Protein AF-A0A348Z206-F1 (afdb_monomer_lite)

Foldseek 3Di:
DDLVVLLVVLVPDPLLVVLLVVLLVLLVVLLVVLLVVCPPPDPVPDDALVCSACPRDPVNPVSVVCCVVCVVVSLCRSQVCVVVVCVVVVVVVVDVVVDPPVVVVVSSVVSSVVSSCCSNVVSRVVSSVSSNVRD

Structure (mmCIF, N/CA/C/O backbone):
data_AF-A0A348Z206-F1
#
_entry.id   AF-A0A348Z206-F1
#
loop_
_atom_site.group_PDB
_atom_site.id
_atom_site.type_symbol
_atom_site.label_atom_id
_atom_site.label_alt_id
_atom_site.label_comp_id
_atom_site.label_asym_id
_atom_site.label_entity_id
_atom_site.label_seq_id
_atom_site.pdbx_PDB_ins_code
_atom_site.Cartn_x
_atom_site.Cartn_y
_atom_site.Cartn_z
_atom_site.occupancy
_atom_site.B_iso_or_equiv
_atom_site.auth_seq_id
_atom_site.auth_comp_id
_atom_site.auth_asym_id
_atom_site.auth_atom_id
_atom_site.pdbx_PDB_model_num
ATOM 1 N N . MET A 1 1 ? -7.015 2.301 25.541 1.00 72.06 1 MET A N 1
ATOM 2 C CA . MET A 1 1 ? -5.915 1.968 24.639 1.00 72.06 1 MET A CA 1
ATOM 3 C C . MET A 1 1 ? -5.249 3.251 24.167 1.00 72.06 1 MET A C 1
ATOM 5 O O . MET A 1 1 ? -5.918 4.123 23.614 1.00 72.06 1 MET A O 1
ATOM 9 N N . SER A 1 2 ? -3.945 3.396 24.414 1.00 83.62 2 SER A N 1
ATOM 10 C CA . SER A 1 2 ? -3.173 4.501 23.837 1.00 83.62 2 SER A CA 1
ATOM 11 C C . SER A 1 2 ? -3.139 4.376 22.310 1.00 83.62 2 SER A C 1
ATOM 13 O O . SER A 1 2 ? -3.177 3.268 21.777 1.00 83.62 2 SER A O 1
ATOM 15 N N . LEU A 1 3 ? -3.047 5.508 21.609 1.00 85.00 3 LEU A N 1
ATOM 16 C CA . LEU A 1 3 ? -2.976 5.549 20.144 1.00 85.00 3 LEU A CA 1
ATOM 17 C C . LEU A 1 3 ? -1.854 4.644 19.603 1.00 85.00 3 LEU A C 1
ATOM 19 O O . LEU A 1 3 ? -2.063 3.874 18.673 1.00 85.00 3 LEU A O 1
ATOM 23 N N . LEU A 1 4 ? -0.683 4.687 20.240 1.00 85.44 4 LEU A N 1
ATOM 24 C CA . LEU A 1 4 ? 0.489 3.917 19.829 1.00 85.44 4 LEU A CA 1
ATOM 25 C C . LEU A 1 4 ? 0.272 2.400 19.951 1.00 85.44 4 LEU A C 1
ATOM 27 O O . LEU A 1 4 ? 0.698 1.643 19.081 1.00 85.44 4 LEU A O 1
ATOM 31 N N . ALA A 1 5 ? -0.447 1.951 20.985 1.00 85.06 5 ALA A N 1
ATOM 32 C CA . ALA A 1 5 ? -0.822 0.546 21.118 1.00 85.06 5 ALA A CA 1
ATOM 33 C C . ALA A 1 5 ? -1.793 0.119 20.007 1.00 85.06 5 ALA A C 1
ATOM 35 O O . ALA A 1 5 ? -1.651 -0.973 19.458 1.00 85.06 5 ALA A O 1
ATOM 36 N N . THR A 1 6 ? -2.751 0.980 19.643 1.00 85.81 6 THR A N 1
ATOM 37 C CA . THR A 1 6 ? -3.695 0.715 18.548 1.00 85.81 6 THR A CA 1
ATOM 38 C C . THR A 1 6 ? -2.983 0.618 17.199 1.00 85.81 6 THR A C 1
ATOM 40 O O . THR A 1 6 ? -3.262 -0.302 16.433 1.00 85.81 6 THR A O 1
ATOM 43 N N . ILE A 1 7 ? -2.023 1.507 16.932 1.00 89.75 7 ILE A N 1
ATOM 44 C CA . ILE A 1 7 ? -1.198 1.477 15.714 1.00 89.75 7 ILE A CA 1
ATOM 45 C C . ILE A 1 7 ? -0.369 0.191 15.660 1.00 89.75 7 ILE A C 1
ATOM 47 O O . ILE A 1 7 ? -0.425 -0.528 14.665 1.00 89.75 7 ILE A O 1
ATOM 51 N N . LYS A 1 8 ? 0.342 -0.149 16.745 1.00 89.69 8 LYS A N 1
ATOM 52 C CA . LYS A 1 8 ? 1.143 -1.383 16.822 1.00 89.69 8 LYS A CA 1
ATOM 53 C C . LYS A 1 8 ? 0.288 -2.628 16.581 1.00 89.69 8 LYS A C 1
ATOM 55 O O . LYS A 1 8 ? 0.706 -3.533 15.866 1.00 89.69 8 LYS A O 1
ATOM 60 N N . ARG A 1 9 ? -0.921 -2.662 17.147 1.00 87.19 9 ARG A N 1
ATOM 61 C CA . ARG A 1 9 ? -1.884 -3.738 16.894 1.00 87.19 9 ARG A CA 1
ATOM 62 C C . ARG A 1 9 ? -2.280 -3.791 15.421 1.00 87.19 9 ARG A C 1
ATOM 64 O O . ARG A 1 9 ? -2.249 -4.867 14.841 1.00 87.19 9 ARG A O 1
ATOM 71 N N . GLY A 1 10 ? -2.630 -2.651 14.827 1.00 86.44 10 GLY A N 1
ATOM 72 C CA . GLY A 1 10 ? -3.049 -2.569 13.428 1.00 86.44 10 GLY A CA 1
ATOM 73 C C . GLY A 1 10 ? -1.972 -3.021 12.438 1.00 86.44 10 GLY A C 1
ATOM 74 O O . GLY A 1 10 ? -2.317 -3.688 11.467 1.00 86.44 10 GLY A O 1
ATOM 75 N N . LEU A 1 11 ? -0.693 -2.741 12.716 1.00 88.38 11 LEU A N 1
ATOM 76 C CA . LEU A 1 11 ? 0.448 -3.205 11.910 1.00 88.38 11 LEU A CA 1
ATOM 77 C C . LEU A 1 11 ? 0.612 -4.728 11.922 1.00 88.38 11 LEU A C 1
ATOM 79 O O . LEU A 1 11 ? 0.915 -5.316 10.892 1.00 88.38 11 LEU A O 1
ATOM 83 N N . ASN A 1 12 ? 0.386 -5.370 13.070 1.00 89.25 12 ASN A N 1
ATOM 84 C CA . ASN A 1 12 ? 0.565 -6.816 13.216 1.00 89.25 12 ASN A CA 1
ATOM 85 C C . ASN A 1 12 ? -0.653 -7.640 12.765 1.00 89.25 12 ASN A C 1
ATOM 87 O O . ASN A 1 12 ? -0.609 -8.869 12.825 1.00 89.25 12 ASN A O 1
ATOM 91 N N . ARG A 1 13 ? -1.756 -7.008 12.338 1.00 89.56 13 ARG A N 1
ATOM 92 C CA . ARG A 1 13 ? -2.922 -7.751 11.839 1.00 89.56 13 ARG A CA 1
ATOM 93 C C . ARG A 1 13 ? -2.610 -8.372 10.481 1.00 89.56 13 ARG A C 1
ATOM 95 O O . ARG A 1 13 ? -2.173 -7.689 9.557 1.00 89.56 13 ARG A O 1
ATOM 102 N N . THR A 1 14 ? -2.947 -9.651 10.335 1.00 89.69 14 THR A N 1
ATOM 103 C CA . THR A 1 14 ? -2.777 -10.414 9.089 1.00 89.69 14 THR A CA 1
ATOM 104 C C . THR A 1 14 ? -3.499 -9.769 7.908 1.00 89.69 14 THR A C 1
ATOM 106 O O . THR A 1 14 ? -2.921 -9.679 6.832 1.00 89.69 14 THR A O 1
ATOM 109 N N . LYS A 1 15 ? -4.718 -9.248 8.111 1.00 91.81 15 LYS A N 1
ATOM 110 C CA . LYS A 1 15 ? -5.491 -8.538 7.073 1.00 91.81 15 LYS A CA 1
ATOM 111 C C . LYS A 1 15 ? -4.775 -7.277 6.583 1.00 91.81 15 LYS A C 1
ATOM 113 O O . LYS A 1 15 ? -4.667 -7.069 5.380 1.00 91.81 15 LYS A O 1
ATOM 118 N N . THR A 1 16 ? -4.227 -6.479 7.501 1.00 92.06 16 THR A N 1
ATOM 119 C CA . THR A 1 16 ? -3.435 -5.286 7.167 1.00 92.06 16 THR A CA 1
ATOM 120 C C . THR A 1 16 ? -2.189 -5.651 6.366 1.00 92.06 16 THR A C 1
ATOM 122 O O . THR A 1 16 ? -1.919 -5.040 5.336 1.00 92.06 16 THR A O 1
ATOM 125 N N . ILE A 1 17 ? -1.450 -6.670 6.816 1.00 93.25 17 ILE A N 1
ATOM 126 C CA . ILE A 1 17 ? -0.237 -7.150 6.141 1.00 93.25 17 ILE A CA 1
ATOM 127 C C . ILE A 1 17 ? -0.5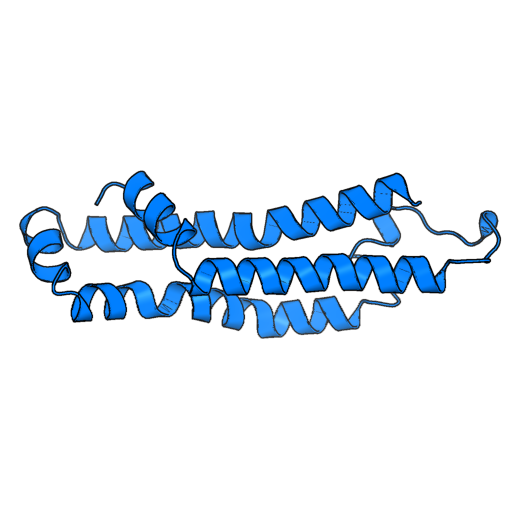76 -7.688 4.746 1.00 93.25 17 ILE A C 1
ATOM 129 O O . ILE A 1 17 ? 0.115 -7.365 3.786 1.00 93.25 17 ILE A O 1
ATOM 133 N N . ALA A 1 18 ? -1.657 -8.458 4.609 1.00 93.50 18 ALA A N 1
ATOM 134 C CA . ALA A 1 18 ? -2.106 -8.989 3.325 1.00 93.50 18 ALA A CA 1
ATOM 135 C C . ALA A 1 18 ? -2.465 -7.870 2.336 1.00 93.50 18 ALA A C 1
ATOM 137 O O . ALA A 1 18 ? -2.038 -7.912 1.185 1.00 93.50 18 ALA A O 1
ATOM 138 N N . VAL A 1 19 ? -3.189 -6.842 2.790 1.00 93.44 19 VAL A N 1
ATOM 139 C CA . VAL A 1 19 ? -3.523 -5.671 1.965 1.00 93.44 19 VAL A CA 1
ATOM 140 C C . VAL A 1 19 ? -2.274 -4.883 1.571 1.00 93.44 19 VAL A C 1
ATOM 142 O O . VAL A 1 19 ? -2.137 -4.500 0.411 1.00 93.44 19 VAL A O 1
ATOM 145 N N . PHE A 1 20 ? -1.339 -4.685 2.502 1.00 94.19 20 PHE A N 1
ATOM 146 C CA . PHE A 1 20 ? -0.058 -4.048 2.205 1.00 94.19 20 PHE A CA 1
ATOM 147 C C . PHE A 1 20 ? 0.725 -4.814 1.135 1.00 94.19 20 PHE A C 1
ATOM 149 O O . PHE A 1 20 ? 1.151 -4.217 0.149 1.00 94.19 20 PHE A O 1
ATOM 156 N N . LEU A 1 21 ? 0.871 -6.132 1.293 1.00 94.94 21 LEU A N 1
ATOM 157 C CA . LEU A 1 21 ? 1.561 -6.979 0.321 1.00 94.94 21 LEU A CA 1
ATOM 158 C C . LEU A 1 21 ? 0.869 -6.946 -1.043 1.00 94.94 21 LEU A C 1
ATOM 160 O O . LEU A 1 21 ? 1.544 -6.860 -2.062 1.00 94.94 21 LEU A O 1
ATOM 164 N N . PHE A 1 22 ? -0.463 -6.958 -1.074 1.00 92.88 22 PHE A N 1
ATOM 165 C CA . PHE A 1 22 ? -1.228 -6.864 -2.314 1.00 92.88 22 PHE A CA 1
ATOM 166 C C . PHE A 1 22 ? -0.937 -5.563 -3.078 1.00 92.88 22 PHE A C 1
ATOM 168 O O . PHE A 1 22 ? -0.590 -5.610 -4.257 1.00 92.88 22 PHE A O 1
ATOM 175 N N . ILE A 1 23 ? -1.003 -4.409 -2.404 1.00 92.25 23 ILE A N 1
ATOM 176 C CA . ILE A 1 23 ? -0.691 -3.106 -3.019 1.00 92.25 23 ILE A CA 1
ATOM 177 C C . ILE A 1 23 ? 0.783 -3.050 -3.439 1.00 92.25 23 ILE A C 1
ATOM 179 O O . ILE A 1 23 ? 1.102 -2.568 -4.522 1.00 92.25 23 ILE A O 1
ATOM 183 N N . PHE A 1 24 ? 1.679 -3.594 -2.617 1.00 94.62 24 PHE A N 1
ATOM 184 C CA . PHE A 1 24 ? 3.104 -3.683 -2.918 1.00 94.62 24 PHE A CA 1
ATOM 185 C C . PHE A 1 24 ? 3.397 -4.479 -4.195 1.00 94.62 24 PHE A C 1
ATOM 187 O O . PHE A 1 24 ? 4.148 -4.009 -5.052 1.00 94.62 24 PHE A O 1
ATOM 194 N N . PHE A 1 25 ? 2.768 -5.641 -4.369 1.00 94.38 2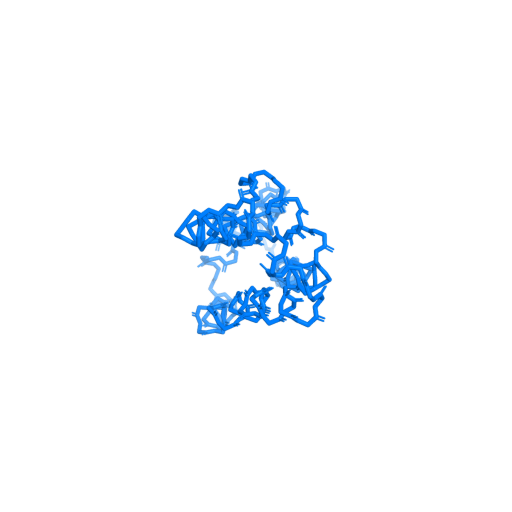5 PHE A N 1
ATOM 195 C CA . PHE A 1 25 ? 2.915 -6.426 -5.593 1.00 94.38 25 PHE A CA 1
ATOM 196 C C . PHE A 1 25 ? 2.353 -5.705 -6.814 1.00 94.38 25 PHE A C 1
ATOM 198 O O . PHE A 1 25 ? 2.985 -5.752 -7.866 1.00 94.38 25 PHE A O 1
ATOM 205 N N . ILE A 1 26 ? 1.228 -4.994 -6.683 1.00 92.00 26 ILE A N 1
ATOM 206 C CA . ILE A 1 26 ? 0.699 -4.174 -7.782 1.00 92.00 26 ILE A CA 1
ATOM 207 C C . ILE A 1 26 ? 1.696 -3.076 -8.169 1.00 92.00 26 ILE A C 1
ATOM 209 O O . ILE A 1 26 ? 1.953 -2.886 -9.354 1.00 92.00 26 ILE A O 1
ATOM 213 N N . SER A 1 27 ? 2.302 -2.398 -7.192 1.00 92.38 27 SER A N 1
ATOM 214 C CA . SER A 1 27 ? 3.326 -1.376 -7.437 1.00 92.38 27 SER A CA 1
ATOM 215 C C . SER A 1 27 ? 4.553 -1.916 -8.178 1.00 92.38 27 SER A C 1
ATOM 217 O O . SER A 1 27 ? 5.066 -1.246 -9.076 1.00 92.38 27 SER A O 1
ATOM 219 N N . ILE A 1 28 ? 5.034 -3.113 -7.827 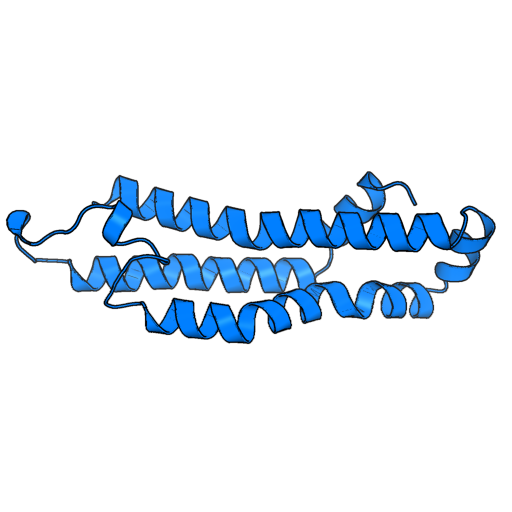1.00 94.00 28 ILE A N 1
ATOM 220 C CA . ILE A 1 28 ? 6.158 -3.756 -8.530 1.00 94.00 28 ILE A CA 1
ATOM 221 C C . ILE A 1 28 ? 5.736 -4.206 -9.927 1.00 94.00 28 ILE A C 1
ATOM 223 O O . ILE A 1 28 ? 6.470 -3.990 -10.887 1.00 94.00 28 ILE A O 1
ATOM 227 N N . PHE A 1 29 ? 4.560 -4.821 -10.046 1.00 92.75 29 PHE A N 1
ATOM 228 C CA . PHE A 1 29 ? 4.037 -5.302 -11.319 1.00 92.75 29 PHE A CA 1
ATOM 229 C C . PHE A 1 29 ? 3.866 -4.157 -12.321 1.00 92.75 29 PHE A C 1
ATOM 231 O O . PHE A 1 29 ? 4.304 -4.285 -13.457 1.00 92.75 29 PHE A O 1
ATOM 238 N N . ALA A 1 30 ? 3.324 -3.023 -11.874 1.00 91.50 30 ALA A N 1
ATOM 239 C CA . ALA A 1 30 ? 3.185 -1.808 -12.671 1.00 91.50 30 ALA A CA 1
ATOM 240 C C . ALA A 1 30 ? 4.534 -1.291 -13.201 1.00 91.50 30 ALA A C 1
ATOM 242 O O . ALA A 1 30 ? 4.662 -0.971 -14.378 1.00 91.50 30 ALA A O 1
ATOM 243 N N . PHE A 1 31 ? 5.561 -1.254 -12.346 1.00 92.56 31 PHE A N 1
ATOM 244 C CA . PHE A 1 31 ? 6.913 -0.898 -12.780 1.00 92.56 31 PHE A CA 1
ATOM 245 C C . PHE A 1 31 ? 7.462 -1.904 -13.802 1.00 92.56 31 PHE A C 1
ATOM 247 O O . PHE A 1 31 ? 8.008 -1.511 -14.828 1.00 92.56 31 PHE A O 1
ATOM 254 N N . TYR A 1 32 ? 7.296 -3.204 -13.545 1.00 92.44 32 TYR A N 1
ATOM 255 C CA . TYR A 1 32 ? 7.781 -4.255 -14.437 1.00 92.44 32 TYR A CA 1
ATOM 256 C C . TYR A 1 32 ? 7.140 -4.184 -15.828 1.00 92.44 32 TYR A C 1
ATOM 258 O O . TYR A 1 32 ? 7.836 -4.382 -16.823 1.00 92.44 32 TYR A O 1
ATOM 266 N N . THR A 1 33 ? 5.838 -3.897 -15.914 1.00 90.94 33 THR A N 1
ATOM 267 C CA . THR A 1 33 ? 5.140 -3.771 -17.200 1.00 90.94 33 THR A CA 1
ATOM 268 C C . THR A 1 33 ? 5.659 -2.598 -18.022 1.00 90.94 33 THR A C 1
ATOM 270 O O . THR A 1 33 ? 5.893 -2.776 -19.213 1.00 90.94 33 THR A O 1
ATOM 273 N N . GLU A 1 34 ? 5.910 -1.452 -17.388 1.00 90.25 34 GLU A N 1
ATOM 274 C CA . GLU A 1 34 ? 6.503 -0.280 -18.047 1.00 90.25 34 GLU A CA 1
ATOM 275 C C . GLU A 1 34 ? 7.937 -0.581 -18.504 1.00 90.25 34 GLU A C 1
ATOM 277 O O . GLU A 1 34 ? 8.262 -0.453 -19.680 1.00 90.25 34 GLU A O 1
ATOM 282 N N . ALA A 1 35 ? 8.782 -1.093 -17.604 1.00 90.12 35 ALA A N 1
ATOM 283 C CA . ALA A 1 35 ? 10.176 -1.416 -17.918 1.00 90.12 35 ALA A CA 1
ATOM 284 C C . ALA A 1 35 ? 10.314 -2.468 -19.028 1.00 90.12 35 ALA A C 1
ATOM 286 O O . ALA A 1 35 ? 11.254 -2.419 -19.817 1.00 90.12 35 ALA A O 1
ATOM 287 N N . SER A 1 36 ? 9.384 -3.424 -19.097 1.00 90.44 36 SER A N 1
ATOM 288 C CA . SER A 1 36 ? 9.366 -4.438 -20.156 1.00 90.44 36 SER A CA 1
ATOM 289 C C . SER A 1 36 ? 8.905 -3.872 -21.496 1.00 90.44 36 SER A C 1
ATOM 291 O O . SER A 1 36 ? 9.352 -4.360 -22.531 1.00 90.44 36 SER A O 1
ATOM 293 N N . PHE A 1 37 ? 8.016 -2.876 -21.483 1.00 88.00 37 PHE A N 1
ATOM 294 C CA . PHE A 1 37 ? 7.552 -2.201 -22.691 1.00 88.00 37 PHE A CA 1
ATOM 295 C C . PHE A 1 37 ? 8.652 -1.325 -23.292 1.00 88.00 37 PHE A C 1
ATOM 297 O O . PHE A 1 37 ? 8.901 -1.404 -24.488 1.00 88.00 37 PHE A O 1
ATOM 304 N N . ASP A 1 38 ? 9.367 -0.575 -22.455 1.00 88.50 38 ASP A N 1
ATOM 305 C CA . ASP A 1 38 ? 10.437 0.332 -22.881 1.00 88.50 38 ASP A CA 1
ATOM 306 C C . ASP A 1 38 ? 11.756 -0.391 -23.232 1.00 88.50 38 ASP A C 1
ATOM 308 O O . ASP A 1 38 ? 12.671 0.191 -23.829 1.00 88.50 38 ASP A O 1
ATOM 312 N N . PHE A 1 39 ? 11.877 -1.681 -22.905 1.00 88.00 39 PHE A N 1
ATOM 313 C CA . PHE A 1 39 ? 13.095 -2.447 -23.145 1.00 88.00 39 PHE A CA 1
ATOM 314 C C . PHE A 1 39 ? 13.412 -2.588 -24.643 1.00 88.00 39 PHE A C 1
ATOM 316 O O . PHE A 1 39 ? 12.657 -3.171 -25.417 1.00 88.00 39 PHE A O 1
ATOM 323 N N . GLY A 1 40 ? 14.591 -2.109 -25.048 1.00 87.62 40 GLY A N 1
ATOM 324 C CA . GLY A 1 40 ? 15.064 -2.172 -26.436 1.00 87.62 40 GLY A CA 1
ATOM 325 C C . GLY A 1 40 ? 14.660 -0.975 -27.300 1.00 87.62 40 GLY A C 1
ATOM 326 O O . GLY A 1 40 ? 15.113 -0.882 -28.444 1.00 87.62 40 GLY A O 1
ATOM 327 N N . HIS A 1 41 ? 13.877 -0.035 -26.765 1.00 88.00 41 HIS A N 1
ATOM 328 C CA . HIS A 1 41 ? 13.583 1.220 -27.446 1.00 88.00 41 HIS A CA 1
ATOM 329 C C . HIS A 1 41 ? 14.755 2.219 -27.360 1.00 88.00 41 HIS A C 1
ATOM 331 O O . HIS A 1 41 ? 15.551 2.183 -26.417 1.00 88.00 41 HIS A O 1
ATOM 337 N N . PRO A 1 42 ? 14.905 3.122 -28.351 1.00 88.88 42 PRO A N 1
ATOM 338 C CA . PRO A 1 42 ? 15.925 4.164 -28.313 1.00 88.88 42 PRO A CA 1
ATOM 339 C C . PRO A 1 42 ? 15.767 5.081 -27.097 1.00 88.88 42 PRO A C 1
ATOM 341 O O . PRO A 1 42 ? 14.657 5.429 -26.706 1.00 88.88 42 PRO A O 1
ATOM 344 N N . VAL A 1 43 ? 16.882 5.593 -26.570 1.00 85.31 43 VAL A N 1
ATOM 345 C CA . VAL A 1 43 ? 16.856 6.503 -25.409 1.00 85.31 43 VAL A CA 1
ATOM 346 C C . VAL A 1 43 ? 16.028 7.767 -25.672 1.00 85.31 43 VAL A C 1
ATOM 348 O O . VAL A 1 43 ? 15.410 8.309 -24.767 1.00 85.31 43 VAL A O 1
ATOM 351 N N . ALA A 1 44 ? 15.952 8.208 -26.929 1.00 87.00 44 ALA A N 1
ATOM 352 C CA . ALA A 1 44 ? 15.162 9.371 -27.325 1.00 87.00 44 ALA A CA 1
ATOM 353 C C . ALA A 1 44 ? 13.637 9.179 -27.199 1.00 87.00 44 ALA A C 1
ATOM 355 O O . ALA A 1 44 ? 12.915 10.172 -27.196 1.00 87.00 44 ALA A O 1
ATOM 356 N N . SER A 1 45 ? 13.143 7.937 -27.134 1.00 83.88 45 SER A N 1
ATOM 357 C CA . SER A 1 45 ? 11.718 7.641 -26.925 1.00 83.88 45 SER A CA 1
ATOM 358 C C . SER A 1 45 ? 11.363 7.351 -25.468 1.00 83.88 45 SER A C 1
ATOM 360 O O . SER A 1 45 ? 10.178 7.269 -25.159 1.00 83.88 45 SER A O 1
ATOM 362 N N . LEU A 1 46 ? 12.360 7.211 -24.586 1.00 86.69 46 LEU A N 1
ATOM 363 C CA . LEU A 1 46 ? 12.124 7.005 -23.160 1.00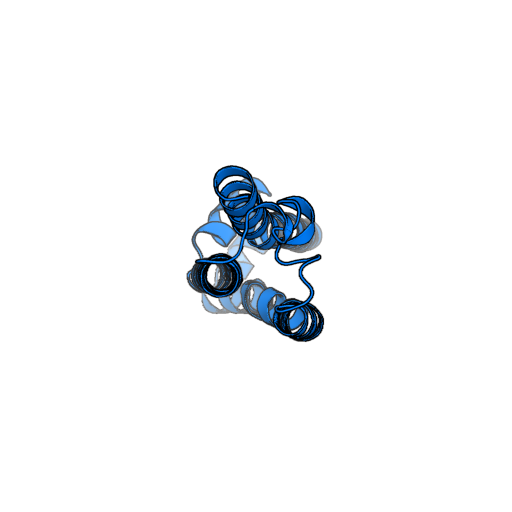 86.69 46 LEU A CA 1
ATOM 364 C C . LEU A 1 46 ? 11.540 8.276 -22.545 1.00 86.69 46 LEU A C 1
ATOM 366 O O . LEU A 1 46 ? 12.018 9.391 -22.777 1.00 86.69 46 LEU A O 1
ATOM 370 N N . ARG A 1 47 ? 10.486 8.096 -21.755 1.00 87.19 47 ARG A N 1
ATOM 371 C CA . ARG A 1 47 ? 9.869 9.172 -20.982 1.00 87.19 47 ARG A CA 1
ATOM 372 C C . ARG A 1 47 ? 10.622 9.362 -19.669 1.00 87.19 47 ARG A C 1
ATOM 374 O O . ARG A 1 47 ? 11.433 8.533 -19.267 1.00 87.19 47 ARG A O 1
ATOM 381 N N . SER A 1 48 ? 10.358 10.478 -18.996 1.00 88.44 48 SER A N 1
ATOM 382 C CA . SER A 1 48 ? 10.968 10.735 -17.694 1.00 88.44 48 SER A CA 1
ATOM 383 C C . SER A 1 48 ? 10.461 9.746 -16.639 1.00 88.44 48 SER A C 1
ATOM 385 O O . SER A 1 48 ? 9.314 9.299 -16.699 1.00 88.44 48 SER A O 1
ATOM 387 N N . ALA A 1 49 ? 11.264 9.482 -15.604 1.00 86.12 49 ALA A N 1
ATOM 388 C CA . ALA A 1 49 ? 10.838 8.668 -14.464 1.00 86.12 49 ALA A CA 1
ATOM 389 C C . ALA A 1 49 ? 9.519 9.141 -13.831 1.00 86.12 49 ALA A C 1
ATOM 391 O O . ALA A 1 49 ? 8.747 8.323 -13.339 1.00 86.12 49 ALA A O 1
ATOM 392 N N . TYR A 1 50 ? 9.246 10.453 -13.850 1.00 86.94 50 TYR A N 1
ATOM 393 C CA . TYR A 1 50 ? 7.993 11.018 -13.348 1.00 86.94 50 TYR A CA 1
ATOM 394 C C . TYR A 1 50 ? 6.787 10.617 -14.201 1.00 86.94 50 TYR A C 1
ATOM 396 O O . TYR A 1 50 ? 5.700 10.426 -13.662 1.00 86.94 50 TYR A O 1
ATOM 404 N N . ASP A 1 51 ? 6.959 10.470 -15.512 1.00 88.00 51 ASP A N 1
ATOM 405 C CA . ASP A 1 51 ? 5.882 10.092 -16.427 1.00 88.00 51 ASP A CA 1
ATOM 406 C C . ASP A 1 51 ? 5.590 8.591 -16.411 1.00 88.00 51 ASP A C 1
ATOM 408 O O . ASP A 1 51 ? 4.479 8.206 -16.752 1.00 88.00 51 ASP A O 1
ATOM 412 N N . ASN A 1 52 ? 6.553 7.772 -15.982 1.00 88.94 52 ASN A N 1
ATOM 413 C CA . ASN A 1 52 ? 6.446 6.310 -15.941 1.00 88.94 52 ASN A CA 1
ATOM 414 C C . ASN A 1 52 ? 6.046 5.769 -14.553 1.00 88.94 52 ASN A C 1
ATOM 416 O O . ASN A 1 52 ? 6.059 4.562 -14.313 1.00 88.94 52 ASN A O 1
ATOM 420 N N . THR A 1 53 ? 5.670 6.645 -13.613 1.00 88.44 53 THR A N 1
ATOM 421 C CA . THR A 1 53 ? 5.149 6.209 -12.307 1.00 88.44 53 THR A CA 1
ATOM 422 C C . THR A 1 53 ? 3.743 5.646 -12.430 1.00 88.44 53 THR A C 1
ATOM 424 O O . THR A 1 53 ? 2.990 6.013 -13.332 1.00 88.44 53 THR A O 1
ATOM 427 N N . ILE A 1 54 ? 3.331 4.851 -11.437 1.00 86.12 54 ILE A N 1
ATOM 428 C CA . ILE A 1 54 ? 1.993 4.254 -11.430 1.00 86.12 54 ILE A CA 1
ATOM 429 C C . ILE A 1 54 ? 0.869 5.276 -11.644 1.00 86.12 54 ILE A C 1
ATOM 431 O O . ILE A 1 54 ? -0.101 4.931 -12.292 1.00 86.12 54 ILE A O 1
ATOM 435 N N . PHE A 1 55 ? 0.984 6.518 -11.155 1.00 83.44 55 PHE A N 1
ATOM 436 C CA . PHE A 1 55 ? -0.085 7.523 -11.251 1.00 83.44 55 PHE A CA 1
ATOM 437 C C . PHE A 1 55 ? -0.206 8.206 -12.614 1.00 83.44 55 PHE A C 1
ATOM 439 O O . PHE A 1 55 ? -1.293 8.670 -12.966 1.00 83.44 55 PHE A O 1
ATOM 446 N N . THR A 1 56 ? 0.904 8.339 -13.330 1.00 85.88 56 THR A N 1
ATOM 447 C CA . THR A 1 56 ? 1.045 9.223 -14.498 1.00 85.88 56 THR A CA 1
ATOM 448 C C . THR A 1 56 ? 1.225 8.456 -15.797 1.00 85.88 56 THR A C 1
ATOM 450 O O . THR A 1 56 ? 0.863 8.977 -16.855 1.00 85.88 56 THR A O 1
ATOM 453 N N . ALA A 1 57 ? 1.718 7.223 -15.712 1.00 86.12 57 ALA A N 1
ATOM 454 C CA . ALA A 1 57 ? 1.959 6.375 -16.860 1.00 86.12 57 ALA A CA 1
ATOM 455 C C . ALA A 1 57 ? 0.671 6.104 -17.643 1.00 86.12 57 ALA A C 1
ATOM 457 O O . ALA A 1 57 ? -0.400 5.821 -17.088 1.00 86.12 57 ALA A O 1
ATOM 458 N N . LEU A 1 58 ? 0.772 6.242 -18.965 1.00 81.75 58 LEU A N 1
ATOM 459 C CA . LEU A 1 58 ? -0.370 6.106 -19.863 1.00 81.75 58 LEU A CA 1
ATOM 460 C C . LEU A 1 58 ? -0.726 4.637 -20.082 1.00 81.75 58 LEU A C 1
ATOM 462 O O . LEU A 1 58 ? -1.914 4.302 -20.099 1.00 81.75 58 LEU A O 1
ATOM 466 N N . ASP A 1 59 ? 0.283 3.779 -20.196 1.00 81.50 59 ASP A N 1
ATOM 467 C CA . ASP A 1 59 ? 0.115 2.386 -20.598 1.00 81.50 59 ASP A CA 1
ATOM 468 C C . ASP A 1 59 ? -0.479 1.536 -19.465 1.00 81.50 59 ASP A C 1
ATOM 470 O O . ASP A 1 59 ? -1.340 0.685 -19.699 1.00 81.50 59 ASP A O 1
ATOM 474 N N . ILE A 1 60 ? -0.161 1.864 -18.210 1.00 85.00 60 ILE A N 1
ATOM 475 C CA . ILE A 1 60 ? -0.746 1.240 -17.009 1.00 85.00 60 ILE A CA 1
ATOM 476 C C . ILE A 1 60 ? -1.905 2.022 -16.371 1.00 85.00 60 ILE A C 1
ATOM 478 O O . ILE A 1 60 ? -2.345 1.691 -15.264 1.00 85.00 60 ILE A O 1
ATOM 482 N N . ARG A 1 61 ? -2.478 3.027 -17.048 1.00 86.75 61 ARG A N 1
ATOM 483 C CA . ARG A 1 61 ? -3.536 3.886 -16.469 1.00 86.75 61 ARG A CA 1
ATOM 484 C C . ARG A 1 61 ? -4.769 3.113 -15.987 1.00 86.75 61 ARG A C 1
ATOM 486 O O . ARG A 1 61 ? -5.459 3.538 -15.058 1.00 86.75 61 ARG A O 1
ATOM 493 N N . PHE A 1 62 ? -5.054 1.962 -16.595 1.00 86.12 62 PHE A N 1
ATOM 494 C CA . PHE A 1 62 ? -6.147 1.084 -16.172 1.00 86.12 62 PHE A CA 1
ATOM 495 C C . PHE A 1 62 ? -5.952 0.544 -14.743 1.00 86.12 62 PHE A C 1
ATOM 497 O O . PHE A 1 62 ? -6.935 0.402 -14.014 1.00 86.12 62 PHE A O 1
ATOM 504 N N . ILE A 1 63 ? -4.705 0.314 -14.310 1.00 86.50 63 ILE A N 1
ATOM 505 C CA . ILE A 1 63 ? -4.374 -0.147 -12.953 1.00 86.50 63 ILE A CA 1
ATOM 506 C C . ILE A 1 63 ? -4.783 0.918 -11.931 1.00 86.50 63 ILE A C 1
ATOM 508 O O . ILE A 1 63 ? -5.460 0.605 -10.952 1.00 86.50 63 ILE A O 1
ATOM 512 N N . VAL A 1 64 ? -4.459 2.189 -12.185 1.00 86.94 64 VAL A N 1
ATOM 513 C CA . VAL A 1 64 ? -4.850 3.310 -11.311 1.00 86.94 64 VAL A CA 1
ATOM 514 C C . VAL A 1 64 ? -6.357 3.445 -11.215 1.00 86.94 64 VAL A C 1
ATOM 516 O O . VAL A 1 64 ? -6.877 3.645 -10.123 1.00 86.94 64 VAL A O 1
ATOM 519 N N . LEU A 1 65 ? -7.072 3.325 -12.336 1.00 88.00 65 LEU A N 1
ATOM 520 C CA . LEU A 1 65 ? -8.532 3.420 -12.347 1.00 88.00 65 LEU A CA 1
ATOM 521 C C . LEU A 1 65 ? -9.172 2.316 -11.499 1.00 88.00 65 LEU A C 1
ATOM 523 O O . LEU A 1 65 ? -10.077 2.592 -10.710 1.00 88.00 65 LEU A O 1
ATOM 527 N N . ILE A 1 66 ? -8.663 1.086 -11.602 1.00 88.12 66 ILE A N 1
ATOM 528 C CA . ILE A 1 66 ? -9.106 -0.023 -10.753 1.00 88.12 66 ILE A CA 1
ATOM 529 C C . ILE A 1 66 ? -8.796 0.278 -9.282 1.00 88.12 66 ILE A C 1
ATOM 531 O O . ILE A 1 66 ? -9.679 0.132 -8.440 1.00 88.12 66 ILE A O 1
ATOM 535 N N . ILE A 1 67 ? -7.589 0.752 -8.955 1.00 86.69 67 ILE A N 1
ATOM 536 C CA . ILE A 1 67 ? -7.217 1.121 -7.577 1.00 86.69 67 ILE A CA 1
ATOM 537 C C . ILE A 1 67 ? -8.084 2.272 -7.053 1.00 86.69 67 ILE A C 1
ATOM 539 O O . ILE A 1 67 ? -8.460 2.260 -5.886 1.00 86.69 67 ILE A O 1
ATOM 543 N N . ALA A 1 68 ? -8.450 3.249 -7.878 1.00 86.19 68 ALA A N 1
ATOM 544 C CA . ALA A 1 68 ? -9.282 4.372 -7.456 1.00 86.19 68 ALA A CA 1
ATOM 545 C C . ALA A 1 68 ? -10.701 3.922 -7.065 1.00 86.19 68 ALA A C 1
ATOM 547 O O . ALA A 1 68 ? -11.274 4.449 -6.113 1.00 86.19 68 ALA A O 1
ATOM 548 N N . ILE A 1 69 ? -11.249 2.922 -7.764 1.00 89.56 69 ILE A N 1
ATOM 549 C CA . ILE A 1 69 ? -12.586 2.374 -7.493 1.00 89.56 69 ILE A CA 1
ATOM 550 C C . ILE A 1 69 ? -12.545 1.349 -6.351 1.00 89.56 69 ILE A C 1
ATOM 552 O O . ILE A 1 69 ? -13.371 1.386 -5.440 1.00 89.56 69 ILE A O 1
ATOM 556 N N . VAL A 1 70 ? -11.587 0.423 -6.392 1.00 89.06 70 VAL A N 1
ATOM 557 C CA . VAL A 1 70 ? -11.525 -0.742 -5.495 1.00 89.06 70 VAL A CA 1
ATOM 558 C C . VAL A 1 70 ? -10.712 -0.446 -4.229 1.00 89.06 70 VAL A C 1
ATOM 560 O O . VAL A 1 70 ? -10.950 -1.043 -3.181 1.00 89.06 70 VAL A O 1
ATOM 563 N N . GLY A 1 71 ? -9.793 0.515 -4.272 1.00 85.88 71 GLY A N 1
ATOM 564 C CA . GLY A 1 71 ? -8.915 0.896 -3.162 1.00 85.88 71 GLY A CA 1
ATOM 565 C C . GLY A 1 71 ? -9.653 1.237 -1.864 1.00 85.88 71 GLY A C 1
ATOM 566 O O . GLY A 1 71 ? -9.298 0.674 -0.825 1.00 85.88 71 GLY A O 1
ATOM 567 N N . PRO A 1 72 ? -10.720 2.065 -1.883 1.00 87.44 72 PRO A N 1
ATOM 568 C CA . PRO A 1 72 ? -11.520 2.326 -0.687 1.00 87.44 72 PRO A CA 1
ATOM 569 C C . PRO A 1 72 ? -12.122 1.054 -0.069 1.00 87.44 72 PRO A C 1
ATOM 571 O O . PRO A 1 72 ? -12.180 0.932 1.157 1.00 87.44 72 PRO A O 1
ATOM 574 N N . LEU A 1 73 ? -12.526 0.082 -0.895 1.00 89.12 73 LEU A N 1
ATOM 575 C CA . LEU A 1 73 ? -13.060 -1.204 -0.434 1.00 89.12 73 LEU A CA 1
ATOM 576 C C . LEU A 1 73 ? -11.967 -2.082 0.183 1.00 89.12 73 LEU A C 1
ATOM 578 O O . LEU A 1 73 ? -12.182 -2.660 1.246 1.00 89.12 73 LEU A O 1
ATOM 582 N N . ILE A 1 74 ? -10.781 -2.134 -0.431 1.00 88.00 74 ILE A N 1
ATOM 583 C CA . ILE A 1 74 ? -9.630 -2.892 0.085 1.00 88.00 74 ILE A CA 1
ATOM 584 C C . ILE A 1 74 ? -9.198 -2.348 1.453 1.00 88.00 74 ILE A C 1
ATOM 586 O O . ILE A 1 74 ? -8.993 -3.114 2.397 1.00 88.00 74 ILE A O 1
ATOM 590 N N . ILE A 1 75 ? -9.105 -1.023 1.593 1.00 86.69 75 ILE A N 1
ATOM 591 C CA . ILE A 1 75 ? -8.747 -0.385 2.868 1.00 86.69 75 ILE A CA 1
ATOM 592 C C . ILE A 1 75 ? -9.837 -0.636 3.919 1.00 86.69 75 ILE A C 1
ATOM 594 O O . ILE A 1 75 ? -9.526 -0.949 5.070 1.00 86.69 75 ILE A O 1
ATOM 598 N N . SER A 1 76 ? -11.113 -0.561 3.527 1.00 87.62 76 SER A N 1
ATOM 599 C CA . SER A 1 76 ? -12.235 -0.877 4.420 1.00 87.62 76 SER A CA 1
ATOM 600 C C . SER A 1 76 ? -12.205 -2.334 4.880 1.00 87.62 76 SER A C 1
ATOM 602 O O . SER A 1 76 ? -12.507 -2.611 6.035 1.00 87.62 76 SER A O 1
ATOM 604 N N . PHE A 1 77 ? -11.779 -3.266 4.026 1.00 87.44 77 PHE A N 1
ATOM 605 C CA . PHE A 1 77 ? -11.631 -4.676 4.384 1.00 87.44 77 PHE A CA 1
ATOM 606 C C . PHE A 1 77 ? -10.525 -4.918 5.426 1.00 87.44 77 PHE A C 1
ATOM 608 O O . PHE A 1 77 ? -10.687 -5.761 6.307 1.00 87.44 77 PHE A O 1
ATOM 615 N N . ALA A 1 78 ? -9.423 -4.161 5.382 1.00 87.00 78 ALA A N 1
ATOM 616 C CA . ALA A 1 78 ? -8.331 -4.296 6.353 1.00 87.00 78 ALA A CA 1
ATOM 617 C C . ALA A 1 78 ? -8.719 -3.874 7.783 1.00 87.00 78 ALA A C 1
ATOM 619 O O . ALA A 1 78 ? -8.173 -4.399 8.760 1.00 87.00 78 ALA A O 1
ATOM 620 N N . PHE A 1 79 ? -9.631 -2.903 7.914 1.00 87.12 79 PHE A N 1
ATOM 621 C CA . PHE A 1 79 ? -9.897 -2.219 9.184 1.00 87.12 79 PHE A CA 1
ATOM 622 C C . PHE A 1 79 ? -11.368 -2.209 9.630 1.00 87.12 79 PHE A C 1
ATOM 624 O O . PHE A 1 79 ? -11.651 -1.815 10.762 1.00 87.12 79 PHE A O 1
ATOM 631 N N . GLY A 1 80 ? -12.310 -2.625 8.785 1.00 85.31 80 GLY A N 1
ATOM 632 C CA . GLY A 1 80 ? -13.751 -2.531 9.054 1.00 85.31 80 GLY A CA 1
ATOM 633 C C . GLY A 1 80 ? -14.249 -3.451 10.170 1.00 85.31 80 GLY A C 1
ATOM 634 O O . GLY A 1 80 ? -15.280 -3.195 10.784 1.00 85.31 80 GLY A O 1
ATOM 635 N N . ASP A 1 81 ? -13.490 -4.490 10.481 1.00 87.31 81 ASP A N 1
ATOM 636 C CA . ASP A 1 81 ? -13.819 -5.542 11.438 1.00 87.31 81 ASP A CA 1
ATOM 637 C C . ASP A 1 81 ? -13.128 -5.380 12.803 1.00 87.31 81 ASP A C 1
ATOM 639 O O . ASP A 1 81 ? -13.360 -6.190 13.691 1.00 87.31 81 ASP A O 1
ATOM 643 N N . ILE A 1 82 ? -12.324 -4.326 13.018 1.00 86.69 82 ILE A N 1
ATOM 644 C CA . ILE A 1 82 ? -11.575 -4.115 14.277 1.00 86.69 82 ILE A CA 1
ATOM 645 C C . ILE A 1 82 ? -12.489 -4.205 15.504 1.00 86.69 82 ILE A C 1
ATOM 647 O O . ILE A 1 82 ? -12.101 -4.736 16.541 1.00 86.69 82 ILE A O 1
ATOM 651 N N . TYR A 1 83 ? -13.696 -3.647 15.401 1.00 84.94 83 TYR A N 1
ATOM 652 C CA . TYR A 1 83 ? -14.654 -3.667 16.500 1.00 84.94 83 TYR A CA 1
ATOM 653 C C . TYR A 1 83 ? -15.233 -5.065 16.746 1.00 84.94 83 TYR A C 1
ATOM 655 O O . TYR A 1 83 ? -15.473 -5.423 17.896 1.00 84.94 83 TYR A O 1
ATOM 663 N N . ILE A 1 84 ? -15.440 -5.841 15.680 1.00 85.31 84 ILE A N 1
ATOM 664 C CA . ILE A 1 84 ? -15.970 -7.206 15.751 1.00 85.31 84 ILE A CA 1
ATOM 665 C C . ILE A 1 84 ? -14.913 -8.125 16.369 1.00 85.31 84 ILE A C 1
ATOM 667 O O . ILE A 1 84 ? -15.212 -8.803 17.345 1.00 85.31 84 ILE A O 1
ATOM 671 N N . ASP A 1 85 ? -13.660 -8.043 15.916 1.00 85.25 85 ASP A N 1
ATOM 672 C CA . ASP A 1 85 ? -12.535 -8.782 16.506 1.00 85.25 85 ASP A CA 1
ATOM 673 C C . ASP A 1 85 ? -12.371 -8.477 18.008 1.00 85.25 85 ASP A C 1
ATOM 675 O O . ASP A 1 85 ? -12.136 -9.370 18.825 1.00 85.25 85 ASP A O 1
ATOM 679 N N . ASP A 1 86 ? -12.511 -7.205 18.400 1.00 84.00 86 ASP A N 1
ATOM 680 C CA . ASP A 1 86 ? -12.425 -6.792 19.806 1.00 84.00 86 ASP A CA 1
ATOM 681 C C . ASP A 1 86 ? -13.602 -7.339 20.641 1.00 84.00 86 ASP A C 1
ATOM 683 O O . ASP A 1 86 ? -13.439 -7.637 21.833 1.00 84.00 86 ASP A O 1
ATOM 687 N N . LEU A 1 87 ? -14.785 -7.463 20.029 1.00 84.62 87 LEU A N 1
ATOM 688 C CA . LEU A 1 87 ? -15.982 -8.032 20.648 1.00 84.62 87 LEU A CA 1
ATOM 689 C C . LEU A 1 87 ? -15.826 -9.546 20.851 1.00 84.62 87 LEU A C 1
ATOM 691 O O . LEU A 1 87 ? -16.041 -10.029 21.961 1.00 84.62 87 LEU A O 1
ATOM 695 N N . GLU A 1 88 ? -15.407 -10.273 19.815 1.00 86.00 88 GLU A N 1
ATOM 696 C CA . GLU A 1 88 ? -15.210 -11.730 19.841 1.00 86.00 88 GLU A CA 1
ATOM 697 C C . GLU A 1 88 ? -14.111 -12.148 20.822 1.00 86.00 88 GLU A C 1
ATOM 699 O O . GLU A 1 88 ? -14.229 -13.152 21.524 1.00 86.00 88 GLU A O 1
ATOM 704 N N . SER A 1 89 ? -13.066 -11.330 20.953 1.00 82.25 89 SER A N 1
ATOM 705 C CA . SER A 1 89 ? -11.986 -11.545 21.919 1.00 82.25 89 SER A CA 1
ATOM 706 C C . SER A 1 89 ? -12.361 -11.186 23.365 1.00 82.25 89 SER A C 1
ATOM 708 O O . SER A 1 89 ? -11.498 -11.226 24.244 1.00 82.25 89 SER A O 1
ATOM 710 N N . ASN A 1 90 ? -13.622 -10.814 23.639 1.00 79.81 90 ASN A N 1
ATOM 711 C CA . ASN A 1 90 ? -14.124 -10.348 24.942 1.00 79.81 90 ASN A CA 1
ATOM 712 C C . ASN A 1 90 ? -13.302 -9.198 25.559 1.00 79.81 90 ASN A C 1
ATOM 714 O O . ASN A 1 90 ? -13.409 -8.895 26.749 1.00 79.81 90 ASN A O 1
ATOM 718 N N . CYS A 1 91 ? -12.492 -8.510 24.752 1.00 76.38 91 CYS A N 1
ATOM 719 C CA . CYS A 1 91 ? -11.599 -7.456 25.217 1.00 76.38 91 CYS A CA 1
ATOM 720 C C . CYS A 1 91 ? -12.339 -6.123 25.398 1.00 76.38 91 CYS A C 1
ATOM 722 O O . CYS A 1 91 ? -11.890 -5.264 26.159 1.00 76.38 91 CYS A O 1
ATOM 724 N N . VAL A 1 92 ? -13.495 -5.946 24.746 1.00 75.50 92 VAL A N 1
ATOM 725 C CA . VAL A 1 92 ? -14.298 -4.711 24.805 1.00 75.50 92 VAL A CA 1
ATOM 726 C C . VAL A 1 92 ? -14.710 -4.351 26.233 1.00 75.50 92 VAL A C 1
ATOM 728 O O . VAL A 1 92 ? -14.594 -3.187 26.612 1.00 75.50 92 VAL A O 1
ATOM 731 N N . SER A 1 93 ? -15.141 -5.313 27.054 1.00 70.75 93 SER A N 1
ATOM 732 C CA . SER A 1 93 ? -15.568 -5.050 28.438 1.00 70.75 93 SER A CA 1
ATOM 733 C C . SER A 1 93 ? -14.409 -4.551 29.313 1.00 70.75 93 SER A C 1
ATOM 735 O O . SER A 1 93 ? -14.569 -3.586 30.061 1.00 70.75 93 SER A O 1
ATOM 737 N N . LEU A 1 94 ? -13.213 -5.129 29.155 1.00 75.25 94 LEU A N 1
ATOM 738 C CA . LEU A 1 94 ? -11.978 -4.708 29.831 1.00 75.25 94 LEU A CA 1
ATOM 739 C C . LEU A 1 94 ? -11.470 -3.342 29.349 1.00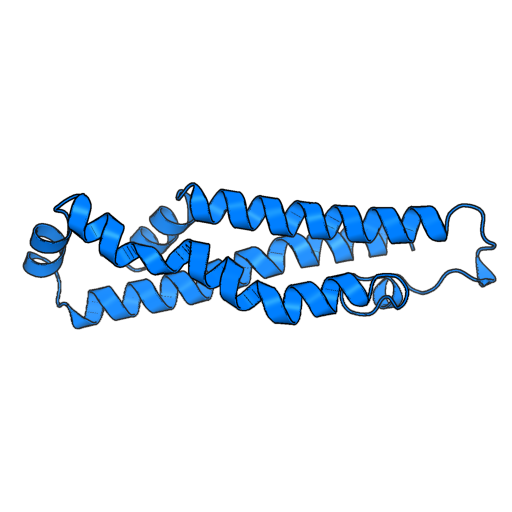 75.25 94 LEU A C 1
ATOM 741 O O . LEU A 1 94 ? -10.933 -2.554 30.130 1.00 75.25 94 LEU A O 1
ATOM 745 N N . ILE A 1 95 ? -11.631 -3.044 28.060 1.00 72.88 95 ILE A N 1
ATOM 746 C CA . ILE A 1 95 ? -11.218 -1.764 27.478 1.00 72.88 95 ILE A CA 1
ATOM 747 C C . ILE A 1 95 ? -12.170 -0.643 27.912 1.00 72.88 95 ILE A C 1
ATOM 749 O O . ILE A 1 95 ? -11.699 0.421 28.310 1.00 72.88 95 ILE A O 1
ATOM 753 N N . LEU A 1 96 ? -13.485 -0.876 27.874 1.00 72.31 96 LEU A N 1
ATOM 754 C CA . LEU A 1 96 ? -14.505 0.120 28.226 1.00 72.31 96 LEU A CA 1
ATOM 755 C C . LEU A 1 96 ? -14.593 0.398 29.732 1.00 72.31 96 LEU A C 1
ATOM 757 O O . LEU A 1 96 ? -14.978 1.495 30.124 1.00 72.31 96 LEU A O 1
ATOM 761 N N . THR A 1 97 ? -14.220 -0.562 30.580 1.00 74.12 97 THR A N 1
ATOM 762 C CA . THR A 1 97 ? -14.120 -0.338 32.035 1.00 74.12 97 THR A CA 1
ATOM 763 C C . THR A 1 97 ? -12.908 0.511 32.413 1.00 74.12 97 THR A C 1
ATOM 765 O O . THR A 1 97 ? -12.950 1.226 33.410 1.00 74.12 97 THR A O 1
ATOM 768 N N . ARG A 1 98 ? -11.833 0.474 31.615 1.00 69.38 98 ARG A N 1
ATOM 769 C CA . ARG A 1 98 ? -10.599 1.244 31.856 1.00 69.38 98 ARG A CA 1
ATOM 770 C C . ARG A 1 98 ? -10.532 2.562 31.088 1.00 69.38 98 ARG A C 1
ATOM 772 O O . ARG A 1 98 ? -9.775 3.451 31.469 1.00 69.38 98 ARG A O 1
ATOM 779 N N . GLU A 1 99 ? -11.286 2.705 30.001 1.00 73.62 99 GLU A N 1
ATOM 780 C CA . GLU A 1 99 ? -11.303 3.915 29.186 1.00 73.62 99 GLU A CA 1
ATOM 781 C C . GLU A 1 99 ? -12.691 4.312 28.691 1.00 73.62 99 GLU A C 1
ATOM 783 O O . GLU A 1 99 ? -13.538 3.494 28.353 1.00 73.62 99 GLU A O 1
ATOM 788 N N . ASN A 1 100 ? -12.877 5.623 28.539 1.00 82.44 100 ASN A N 1
ATOM 789 C CA . ASN A 1 100 ? -14.084 6.188 27.958 1.00 82.44 100 ASN A CA 1
ATOM 790 C C . ASN A 1 100 ? -14.283 5.704 26.506 1.00 82.44 100 ASN A C 1
ATOM 792 O O . ASN A 1 100 ? -13.396 5.866 25.660 1.00 82.44 100 ASN A O 1
ATOM 796 N N . LYS A 1 101 ? -15.483 5.201 26.193 1.00 81.69 101 LYS A N 1
ATOM 797 C CA . LYS A 1 101 ? -15.899 4.734 24.858 1.00 81.69 101 LYS A CA 1
ATOM 798 C C . LYS A 1 101 ? -15.567 5.727 23.736 1.00 81.69 101 LYS A C 1
ATOM 800 O O . LYS A 1 101 ? -15.096 5.324 22.674 1.00 81.69 101 LYS A O 1
ATOM 805 N N . LYS A 1 102 ? -15.738 7.036 23.976 1.00 85.31 102 LYS A N 1
ATOM 806 C CA . LYS A 1 102 ? -15.399 8.084 22.990 1.00 85.31 102 LYS A CA 1
ATOM 807 C C . LYS A 1 102 ? -13.907 8.094 22.643 1.00 85.31 102 LYS A C 1
ATOM 809 O O . LYS A 1 102 ? -13.544 8.264 21.481 1.00 85.31 102 LYS A O 1
ATOM 814 N N . LYS A 1 103 ? -13.040 7.894 23.640 1.00 85.81 103 LYS A N 1
ATOM 815 C CA . LYS A 1 103 ? -11.581 7.867 23.462 1.00 85.81 103 LYS A CA 1
ATOM 816 C C . LYS A 1 103 ? -11.147 6.641 22.654 1.00 85.81 103 LYS A C 1
ATOM 818 O O . LYS A 1 103 ? -10.305 6.782 21.772 1.00 85.81 103 LYS A O 1
ATOM 823 N N . TYR A 1 104 ? -11.762 5.483 22.901 1.00 86.56 104 TYR A N 1
ATOM 824 C CA . TYR A 1 104 ? -11.507 4.250 22.150 1.00 86.56 104 TYR A CA 1
ATOM 825 C C . TYR A 1 104 ? -11.802 4.416 20.651 1.00 86.56 104 TYR A C 1
ATOM 827 O O . TYR A 1 104 ? -10.905 4.229 19.829 1.00 86.56 104 TYR A O 1
ATOM 835 N N . HIS A 1 105 ? -13.016 4.851 20.291 1.00 86.50 105 HIS A N 1
ATOM 836 C CA . HIS A 1 105 ? -13.384 5.018 18.879 1.00 86.50 105 HIS A CA 1
ATOM 837 C C . HIS A 1 105 ? -12.523 6.072 18.176 1.00 86.50 105 HIS A C 1
ATOM 839 O O . HIS A 1 105 ? -12.073 5.842 17.056 1.00 86.50 105 HIS A O 1
ATOM 845 N N . ARG A 1 106 ? -12.221 7.193 18.847 1.00 89.56 106 ARG A N 1
ATOM 846 C CA . ARG A 1 106 ? -11.340 8.233 18.298 1.00 89.56 106 ARG A CA 1
ATOM 847 C C . ARG A 1 106 ? -9.936 7.702 18.007 1.00 89.56 106 ARG A C 1
ATOM 849 O O . ARG A 1 106 ? -9.390 7.976 16.943 1.00 89.56 106 ARG A O 1
ATOM 856 N N . ASN A 1 107 ? -9.351 6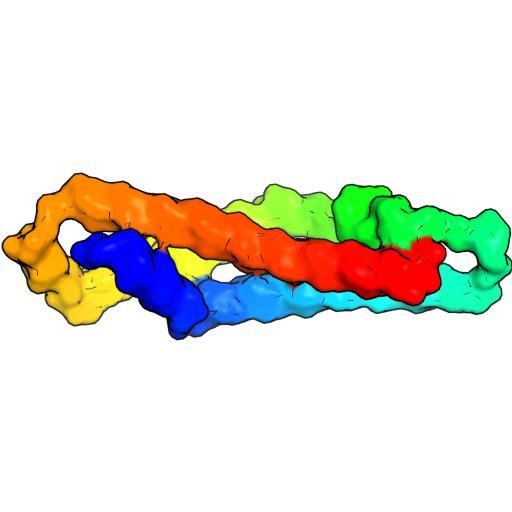.953 18.941 1.00 89.06 107 ASN A N 1
ATOM 857 C CA . ASN A 1 107 ? -8.004 6.413 18.770 1.00 89.06 107 ASN A CA 1
ATOM 858 C C . ASN A 1 107 ? -7.954 5.353 17.660 1.00 89.06 107 ASN A C 1
ATOM 860 O O . ASN A 1 107 ? -6.986 5.334 16.907 1.00 89.06 107 ASN A O 1
ATOM 864 N N . ASN A 1 108 ? -8.995 4.525 17.516 1.00 88.69 108 ASN A N 1
ATOM 865 C CA . ASN A 1 108 ? -9.103 3.587 16.396 1.00 88.69 108 ASN A CA 1
ATOM 866 C C . ASN A 1 108 ? -9.216 4.310 15.051 1.00 88.69 108 ASN A C 1
ATOM 868 O O . ASN A 1 108 ? -8.499 3.953 14.124 1.00 88.69 108 ASN A O 1
ATOM 872 N N . LEU A 1 109 ? -10.044 5.352 14.951 1.00 90.06 109 LEU A N 1
ATOM 873 C CA . LEU A 1 109 ? -10.204 6.115 13.710 1.00 90.06 109 LEU A CA 1
ATOM 874 C C . LEU A 1 109 ? -8.885 6.780 13.288 1.00 90.06 109 LEU A C 1
ATOM 876 O O . LEU A 1 109 ? -8.467 6.647 12.140 1.00 90.06 109 LEU A O 1
ATOM 880 N N . LEU A 1 110 ? -8.183 7.418 14.229 1.00 91.50 110 LEU A N 1
ATOM 881 C CA . LEU A 1 110 ? -6.866 8.003 13.966 1.00 91.50 110 LEU A CA 1
ATOM 882 C C . LEU A 1 110 ? -5.831 6.947 13.565 1.00 91.50 110 LEU A C 1
ATOM 884 O O . LEU A 1 110 ? -5.050 7.178 12.646 1.00 91.50 110 LEU A O 1
ATOM 888 N N . ALA A 1 111 ? -5.825 5.786 14.223 1.00 90.88 111 ALA A N 1
ATOM 889 C CA . ALA A 1 111 ? -4.913 4.707 13.869 1.00 90.88 111 ALA A CA 1
ATOM 890 C C . ALA A 1 111 ? -5.181 4.181 12.451 1.00 90.88 111 ALA A C 1
ATOM 892 O O . ALA A 1 111 ? -4.235 4.013 11.690 1.00 90.88 111 ALA A O 1
ATOM 893 N N . VAL A 1 112 ? -6.446 3.978 12.070 1.00 91.31 112 VAL A N 1
ATOM 894 C CA . VAL A 1 112 ? -6.827 3.547 10.714 1.00 91.31 112 VAL A CA 1
ATOM 895 C C . VAL A 1 112 ? -6.416 4.582 9.669 1.00 91.31 112 VAL A C 1
ATOM 897 O O . VAL A 1 112 ? -5.854 4.213 8.640 1.00 91.31 112 VAL A O 1
ATOM 900 N N . PHE A 1 113 ? -6.623 5.872 9.939 1.00 91.06 113 PHE A N 1
ATOM 901 C CA . PHE A 1 113 ? -6.185 6.948 9.047 1.00 91.06 113 PHE A CA 1
ATOM 902 C C . PHE A 1 113 ? -4.664 6.930 8.825 1.00 91.06 113 PHE A C 1
ATOM 904 O O . PHE A 1 113 ? -4.201 6.917 7.688 1.00 91.06 113 PHE A O 1
ATOM 911 N N . ILE A 1 114 ? -3.882 6.848 9.905 1.00 93.19 114 ILE A N 1
ATOM 912 C CA . ILE A 1 114 ? -2.415 6.807 9.825 1.00 93.19 114 ILE A CA 1
ATOM 913 C C . ILE A 1 114 ? -1.947 5.548 9.082 1.00 93.19 114 ILE A C 1
ATOM 915 O O . ILE A 1 114 ? -1.105 5.626 8.192 1.00 93.19 114 ILE A O 1
ATOM 919 N N . LEU A 1 115 ? -2.493 4.382 9.427 1.00 92.69 115 LEU A N 1
ATOM 920 C CA . LEU A 1 115 ? -2.075 3.114 8.833 1.00 92.69 115 LEU A CA 1
ATOM 921 C C . LEU A 1 115 ? -2.437 3.023 7.352 1.00 92.69 115 LEU A C 1
ATOM 923 O O . LEU A 1 115 ? -1.589 2.639 6.556 1.00 92.69 115 LEU A O 1
ATOM 927 N N . SER A 1 116 ? -3.659 3.402 6.972 1.00 91.44 116 SER A N 1
ATOM 928 C CA . SER A 1 116 ? -4.082 3.409 5.564 1.00 91.44 116 SER A CA 1
ATOM 929 C C . SER A 1 116 ? -3.211 4.326 4.706 1.00 91.44 116 SER A C 1
ATOM 931 O O . SER A 1 116 ? -2.828 3.936 3.603 1.00 91.44 116 SER A O 1
ATOM 933 N N . PHE A 1 117 ? -2.812 5.486 5.236 1.00 91.81 117 PHE A N 1
ATOM 934 C CA . PHE A 1 117 ? -1.861 6.370 4.571 1.00 91.81 117 PHE A CA 1
ATOM 935 C C . PHE A 1 117 ? -0.517 5.677 4.311 1.00 91.81 117 PHE A C 1
ATOM 937 O O . PHE A 1 117 ? -0.061 5.654 3.172 1.00 91.81 117 PHE A O 1
ATOM 944 N N . PHE A 1 118 ? 0.097 5.053 5.323 1.00 93.56 118 PHE A N 1
ATOM 945 C CA . PHE A 1 118 ? 1.389 4.373 5.150 1.00 93.56 118 PHE A CA 1
ATOM 946 C C . PHE A 1 118 ? 1.314 3.127 4.263 1.00 93.56 118 PHE A C 1
ATOM 948 O O . PHE A 1 118 ? 2.249 2.862 3.508 1.00 93.56 118 PHE A O 1
ATOM 955 N N . ILE A 1 119 ? 0.203 2.391 4.320 1.00 92.31 119 ILE A N 1
ATOM 956 C CA . ILE A 1 119 ? -0.032 1.209 3.483 1.00 92.31 119 ILE A CA 1
ATOM 957 C C . ILE A 1 119 ? -0.048 1.570 2.000 1.00 92.31 119 ILE A C 1
ATOM 959 O O . ILE A 1 119 ? 0.445 0.791 1.193 1.00 92.31 119 ILE A O 1
ATOM 963 N N . MET A 1 120 ? -0.574 2.744 1.647 1.00 90.38 120 MET A N 1
ATOM 964 C CA . MET A 1 120 ? -0.531 3.249 0.274 1.00 90.38 120 MET A CA 1
ATOM 965 C C . MET A 1 120 ? 0.812 3.916 -0.038 1.00 90.38 120 MET A C 1
ATOM 967 O O . MET A 1 120 ? 1.409 3.644 -1.074 1.00 90.38 120 MET A O 1
ATOM 971 N N . LEU A 1 121 ? 1.313 4.772 0.857 1.00 93.25 121 LEU A N 1
ATOM 972 C CA . LEU A 1 121 ? 2.498 5.592 0.611 1.00 93.25 121 LEU A CA 1
ATOM 973 C C . LEU A 1 121 ? 3.751 4.751 0.346 1.00 93.25 121 LEU A C 1
ATOM 975 O O . LEU A 1 121 ? 4.489 5.042 -0.590 1.00 93.25 121 LEU A O 1
ATOM 979 N N . ILE A 1 122 ? 4.010 3.725 1.161 1.00 94.88 122 ILE A N 1
ATOM 980 C CA . ILE A 1 122 ? 5.263 2.960 1.088 1.00 94.88 122 ILE A CA 1
ATOM 981 C C . ILE A 1 122 ? 5.407 2.239 -0.270 1.00 94.88 122 ILE A C 1
ATOM 983 O O . ILE A 1 122 ? 6.426 2.450 -0.929 1.00 94.88 122 ILE A O 1
ATOM 987 N N . PRO A 1 123 ? 4.420 1.457 -0.756 1.00 93.50 123 PRO A N 1
ATOM 988 C CA . PRO A 1 123 ? 4.470 0.860 -2.092 1.00 93.50 123 PRO A CA 1
ATOM 989 C C . PRO A 1 123 ? 4.647 1.866 -3.228 1.00 93.50 123 PRO A C 1
ATOM 991 O O . PRO A 1 123 ? 5.346 1.583 -4.200 1.00 93.50 123 PRO A O 1
ATOM 994 N N . LEU A 1 124 ? 4.008 3.031 -3.126 1.00 91.31 124 LEU A N 1
ATOM 995 C CA . LEU A 1 124 ? 4.078 4.076 -4.146 1.00 91.31 124 LEU A CA 1
ATOM 996 C C . LEU A 1 124 ? 5.458 4.739 -4.182 1.00 91.31 124 LEU A C 1
ATOM 998 O O . LEU A 1 124 ? 6.003 4.960 -5.260 1.00 91.31 124 LEU A O 1
ATOM 1002 N N . LEU A 1 125 ? 6.057 4.998 -3.017 1.00 93.94 125 LEU A N 1
ATOM 1003 C CA . LEU A 1 125 ? 7.427 5.505 -2.924 1.00 93.94 125 LEU A CA 1
ATOM 1004 C C . LEU A 1 125 ? 8.443 4.512 -3.489 1.00 93.94 125 LEU A C 1
ATOM 1006 O O . LEU A 1 125 ? 9.395 4.925 -4.144 1.00 93.94 125 LEU A O 1
ATOM 1010 N N . ILE A 1 126 ? 8.234 3.213 -3.270 1.00 94.31 126 ILE A N 1
ATOM 1011 C CA . ILE A 1 126 ? 9.099 2.176 -3.840 1.00 94.31 126 ILE A CA 1
ATOM 1012 C C . ILE A 1 126 ? 8.952 2.133 -5.364 1.00 94.31 126 ILE A C 1
ATOM 1014 O O . ILE A 1 126 ? 9.962 2.076 -6.057 1.00 94.31 126 ILE A O 1
ATOM 1018 N N . ASN A 1 127 ? 7.729 2.232 -5.899 1.00 94.38 127 ASN A N 1
ATOM 1019 C CA . ASN A 1 127 ? 7.509 2.339 -7.345 1.00 94.38 127 ASN A CA 1
ATOM 1020 C C . ASN A 1 127 ? 8.229 3.563 -7.938 1.00 94.38 127 ASN A C 1
ATOM 1022 O O . ASN A 1 127 ? 8.957 3.419 -8.917 1.00 94.38 127 ASN A O 1
ATOM 1026 N N . LEU A 1 128 ? 8.106 4.734 -7.304 1.00 93.06 128 LEU A N 1
ATOM 1027 C CA . LEU A 1 128 ? 8.817 5.944 -7.724 1.00 93.06 128 LEU A CA 1
ATOM 1028 C C . LEU A 1 128 ? 10.340 5.756 -7.684 1.00 93.06 128 LEU A C 1
ATOM 1030 O O . LEU A 1 128 ? 11.025 6.135 -8.629 1.00 93.06 128 LEU A O 1
ATOM 1034 N N . ALA A 1 129 ? 10.874 5.157 -6.618 1.00 94.19 129 ALA A N 1
ATOM 1035 C CA . ALA A 1 129 ? 12.305 4.892 -6.496 1.00 94.19 129 ALA A CA 1
ATOM 1036 C C . ALA A 1 129 ? 12.814 3.951 -7.601 1.00 94.19 129 ALA A C 1
ATOM 1038 O O . ALA A 1 129 ? 13.872 4.201 -8.167 1.00 94.19 129 ALA A O 1
ATOM 1039 N N . LEU A 1 130 ? 12.052 2.907 -7.944 1.00 94.06 130 LEU A N 1
ATOM 1040 C CA . LEU A 1 130 ? 12.386 2.003 -9.050 1.00 94.06 130 LEU A CA 1
ATOM 1041 C C . LEU A 1 130 ? 12.386 2.731 -10.400 1.00 94.06 130 LEU A C 1
ATOM 1043 O O . LEU A 1 130 ? 13.313 2.546 -11.190 1.00 94.06 130 LEU A O 1
ATOM 1047 N N . CYS A 1 131 ? 11.399 3.600 -10.638 1.00 92.19 131 CYS A N 1
ATOM 1048 C CA . CYS A 1 131 ? 11.343 4.416 -11.850 1.00 92.19 131 CYS A CA 1
ATOM 1049 C C . CYS A 1 131 ? 12.553 5.355 -11.944 1.00 92.19 131 CYS A C 1
ATOM 1051 O O . CYS A 1 131 ? 13.193 5.386 -12.983 1.00 92.19 131 CYS A O 1
ATOM 1053 N N . LEU A 1 132 ? 12.917 6.041 -10.852 1.00 92.69 132 LEU A N 1
ATOM 1054 C CA . LEU A 1 132 ? 14.066 6.962 -10.799 1.00 92.69 132 LEU A CA 1
ATOM 1055 C C . LEU A 1 132 ? 15.428 6.291 -11.020 1.00 92.69 132 LEU A C 1
ATOM 1057 O O . LEU A 1 132 ? 16.383 6.959 -11.396 1.00 92.69 132 LEU A O 1
ATOM 1061 N N . ILE A 1 133 ? 15.555 5.000 -10.707 1.00 91.69 133 ILE A N 1
ATOM 1062 C CA . ILE A 1 133 ? 16.797 4.248 -10.936 1.00 91.69 133 ILE A CA 1
ATOM 1063 C C . ILE A 1 133 ? 16.890 3.777 -12.396 1.00 91.69 133 ILE A C 1
ATOM 1065 O O . ILE A 1 133 ? 17.991 3.557 -12.897 1.00 91.69 133 ILE A O 1
ATOM 1069 N N . THR A 1 134 ? 15.748 3.596 -13.061 1.00 90.19 134 THR A N 1
ATOM 1070 C CA . THR A 1 134 ? 15.660 2.942 -14.376 1.00 90.19 134 THR A CA 1
ATOM 1071 C C . THR A 1 134 ? 15.575 3.939 -15.531 1.00 90.19 134 THR A C 1
ATOM 1073 O O . THR A 1 134 ? 16.166 3.686 -16.579 1.00 90.19 134 THR A O 1
ATOM 1076 N N . TYR A 1 135 ? 14.861 5.050 -15.332 1.00 86.19 135 TYR A N 1
ATOM 1077 C CA . TYR A 1 135 ? 14.597 6.110 -16.311 1.00 86.19 135 TYR A CA 1
ATOM 1078 C C . TYR A 1 135 ? 15.247 7.425 -15.878 1.00 86.19 135 TYR A C 1
ATOM 1080 O O . TYR A 1 135 ? 15.780 8.135 -16.758 1.00 86.19 135 TYR A O 1
#

pLDDT: mean 87.68, std 5.3, range [69.38, 94.94]

Radius of gyration: 19.36 Å; chains: 1; bounding box: 33×23×60 Å

Sequence (135 aa):
MSLLATIKRGLNRTKTIAVFLFIFFISIFAFYTEASFDFGHPVASLRSAYDNTIFTALDIRFIVLIIAIVGPLIISFAFGDIYIDDLESNCVSLILTRENKKKYHRNNLLAVFILSFFIMLIPLLINLALCLITY

Secondary structure (DSSP, 8-state):
--HHHHHHHHHT-HHHHHHHHHHHHHHHHHHHHHHHHHTTS-GGGPPPTTTTSTTT-STTHHHHHHHHHHHHHHHHHHHTTHHHHHHHTTHHHHHHHHS-HHHHHHHHHHHHHHHHHHHHHHHHHHHHHHHHHH-